Protein AF-R7HKK0-F1 (afdb_monomer_lite)

Structure (mmCIF, N/CA/C/O backbone):
data_AF-R7HKK0-F1
#
_entry.id   AF-R7HKK0-F1
#
loop_
_atom_site.group_PDB
_atom_site.id
_atom_site.type_symbol
_atom_site.label_atom_id
_atom_site.label_alt_id
_atom_site.label_comp_id
_atom_site.label_asym_id
_atom_site.label_entity_id
_atom_site.label_seq_id
_atom_site.pdbx_PDB_ins_code
_atom_site.Cartn_x
_atom_site.Cartn_y
_atom_site.Cartn_z
_atom_site.occupancy
_atom_site.B_iso_or_equiv
_atom_site.auth_seq_id
_atom_site.auth_comp_id
_atom_site.auth_asym_id
_atom_site.auth_atom_id
_atom_site.pdbx_PDB_model_num
ATOM 1 N N . MET A 1 1 ? -9.506 -15.999 23.242 1.00 71.38 1 MET A N 1
ATOM 2 C CA . MET A 1 1 ? -10.637 -15.521 22.403 1.00 71.38 1 MET A CA 1
ATOM 3 C C . MET A 1 1 ? -10.408 -14.139 21.775 1.00 71.38 1 MET A C 1
ATOM 5 O O . MET A 1 1 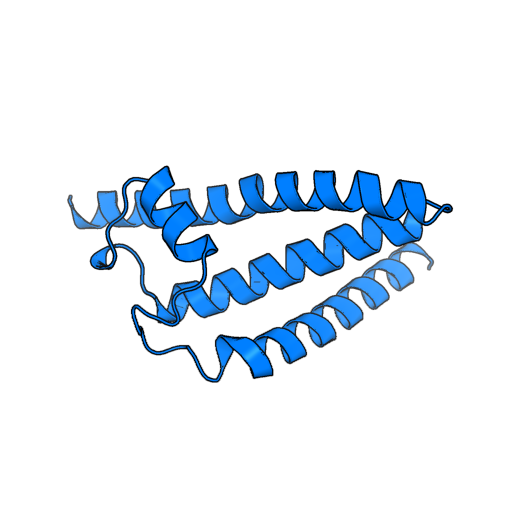? -10.738 -13.977 20.611 1.00 71.38 1 MET A O 1
ATOM 9 N N . GLN A 1 2 ? -9.851 -13.148 22.487 1.00 86.12 2 GLN A N 1
ATOM 10 C CA . GLN A 1 2 ? -9.688 -11.774 21.967 1.00 86.12 2 GLN A CA 1
ATOM 11 C C . GLN A 1 2 ? -8.755 -11.663 20.747 1.00 86.12 2 GLN A C 1
ATOM 13 O O . GLN A 1 2 ? -9.133 -11.051 19.756 1.00 86.12 2 GLN A O 1
ATOM 18 N N . ILE A 1 3 ? -7.591 -12.321 20.769 1.00 88.69 3 ILE A N 1
ATOM 19 C CA . ILE A 1 3 ? -6.645 -12.330 19.633 1.00 88.69 3 ILE A CA 1
ATOM 20 C C . ILE A 1 3 ? -7.305 -12.891 18.367 1.00 88.69 3 ILE A C 1
ATOM 22 O O . ILE A 1 3 ? -7.159 -12.337 17.285 1.00 88.69 3 ILE A O 1
ATOM 26 N N . LEU A 1 4 ? -8.094 -13.957 18.513 1.00 93.62 4 LEU A N 1
ATOM 27 C CA . LEU A 1 4 ? -8.784 -14.598 17.396 1.00 93.62 4 LEU A CA 1
ATOM 28 C C . LEU A 1 4 ? -9.843 -13.675 16.773 1.00 93.62 4 LEU A C 1
ATOM 30 O O . LEU A 1 4 ? -9.991 -13.655 15.557 1.00 93.62 4 LEU A O 1
ATOM 34 N N . LYS A 1 5 ? -10.521 -12.853 17.589 1.00 93.25 5 LYS A N 1
ATOM 35 C CA . LYS A 1 5 ? -11.436 -11.809 17.098 1.00 93.25 5 LYS A CA 1
ATOM 36 C C . LYS A 1 5 ? -10.692 -10.732 16.306 1.00 93.25 5 LYS A C 1
ATOM 38 O O . LYS A 1 5 ? -11.153 -10.370 15.233 1.00 93.25 5 LYS A O 1
ATOM 43 N N . ILE A 1 6 ? -9.537 -10.273 16.796 1.00 92.62 6 ILE A N 1
ATOM 44 C CA . ILE A 1 6 ? -8.706 -9.271 16.104 1.00 92.62 6 ILE A CA 1
ATOM 45 C C . ILE A 1 6 ? -8.197 -9.818 14.764 1.00 92.62 6 ILE A C 1
ATOM 47 O O . ILE A 1 6 ? -8.228 -9.109 13.762 1.00 92.62 6 ILE A O 1
ATOM 51 N N . LEU A 1 7 ? -7.762 -11.081 14.725 1.00 93.75 7 LEU A N 1
ATOM 52 C CA . LEU A 1 7 ? -7.336 -11.734 13.485 1.00 93.75 7 LEU A CA 1
ATOM 53 C C . LEU A 1 7 ? -8.494 -11.882 12.493 1.00 93.75 7 LEU A C 1
ATOM 55 O O . LEU A 1 7 ? -8.321 -11.598 11.312 1.00 93.75 7 LEU A O 1
ATOM 59 N N . LEU A 1 8 ? -9.677 -12.286 12.961 1.00 95.56 8 LEU A N 1
ATOM 60 C CA . LEU A 1 8 ? -10.864 -12.395 12.112 1.00 95.56 8 LEU A CA 1
ATOM 61 C C . LEU A 1 8 ? -11.269 -11.027 11.541 1.00 95.56 8 LEU A C 1
ATOM 63 O O . LEU A 1 8 ? -11.506 -10.909 10.343 1.00 95.56 8 LEU A O 1
ATOM 67 N N . GLU A 1 9 ? -11.299 -9.994 12.384 1.00 95.00 9 GLU A N 1
ATOM 68 C CA . GLU A 1 9 ? -11.564 -8.607 11.990 1.00 95.00 9 GLU A CA 1
ATOM 69 C C . GLU A 1 9 ? -10.554 -8.132 10.938 1.00 95.00 9 GLU A C 1
ATOM 71 O O . GLU A 1 9 ? -10.956 -7.611 9.899 1.00 95.00 9 GLU A O 1
ATOM 76 N N . TYR A 1 10 ? -9.260 -8.406 11.144 1.00 95.81 10 TYR A N 1
ATOM 77 C CA . TYR A 1 10 ? -8.211 -8.106 10.169 1.00 95.81 10 TYR A CA 1
ATOM 78 C C . TYR A 1 10 ? -8.487 -8.782 8.823 1.00 95.81 10 TYR A C 1
ATOM 80 O O . TYR A 1 10 ? -8.444 -8.121 7.788 1.00 95.81 10 TYR A O 1
ATOM 88 N N . ILE A 1 11 ? -8.787 -10.086 8.821 1.00 96.56 11 ILE A N 1
ATOM 89 C CA . ILE A 1 11 ? -9.035 -10.858 7.594 1.00 96.56 11 ILE A CA 1
ATOM 90 C C . ILE A 1 11 ? -10.260 -10.318 6.850 1.00 96.56 11 ILE A C 1
ATOM 92 O O . ILE A 1 11 ? -10.204 -10.140 5.632 1.00 96.56 11 ILE A O 1
ATOM 96 N N . ILE A 1 12 ? -11.347 -10.018 7.565 1.00 96.38 12 ILE A N 1
ATOM 97 C CA . ILE A 1 12 ? -12.574 -9.470 6.973 1.00 96.38 12 ILE A CA 1
ATOM 98 C C . ILE A 1 12 ? -12.308 -8.078 6.387 1.00 96.38 12 ILE A C 1
ATOM 100 O O . ILE A 1 12 ? -12.633 -7.836 5.222 1.00 96.38 12 ILE A O 1
ATOM 104 N N . CYS A 1 13 ? -11.671 -7.179 7.144 1.00 96.31 13 CYS A N 1
ATOM 105 C CA . CYS A 1 13 ? -11.292 -5.852 6.654 1.00 96.31 13 CYS A CA 1
ATOM 106 C C . CYS A 1 13 ? -10.372 -5.947 5.434 1.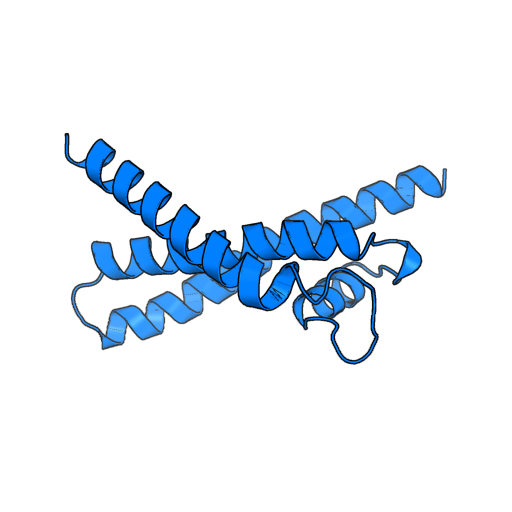00 96.31 13 CYS A C 1
ATOM 108 O O . CYS A 1 13 ? -10.588 -5.244 4.447 1.00 96.31 13 CYS A O 1
ATOM 110 N N . TYR A 1 14 ? -9.385 -6.842 5.470 1.00 96.75 14 TYR A N 1
ATOM 111 C CA . TYR A 1 14 ? -8.482 -7.073 4.352 1.00 96.75 14 TYR A CA 1
ATOM 112 C C . TYR A 1 14 ? -9.234 -7.529 3.107 1.00 96.75 14 TYR A C 1
ATOM 114 O O . TYR A 1 14 ? -9.059 -6.940 2.042 1.00 96.75 14 TYR A O 1
ATOM 122 N N . ALA A 1 15 ? -10.103 -8.532 3.233 1.00 96.25 15 ALA A N 1
ATOM 123 C CA . ALA A 1 15 ? -10.885 -9.042 2.115 1.00 96.25 15 ALA A CA 1
ATOM 124 C C . ALA A 1 15 ? -11.783 -7.955 1.504 1.00 96.25 15 ALA A C 1
ATOM 126 O O . ALA A 1 15 ? -11.805 -7.798 0.283 1.00 96.25 15 ALA A O 1
ATOM 127 N N . LEU A 1 16 ? -12.470 -7.165 2.336 1.00 95.75 16 LEU A N 1
ATOM 128 C CA . LEU A 1 16 ? -13.351 -6.086 1.882 1.00 95.75 16 LEU A CA 1
ATOM 129 C C . LEU A 1 16 ? -12.581 -4.970 1.167 1.00 95.75 16 LEU A C 1
ATOM 131 O O . LEU A 1 16 ? -12.941 -4.588 0.050 1.00 95.75 16 LEU A O 1
ATOM 135 N N . VAL A 1 17 ? -11.503 -4.468 1.775 1.00 95.25 17 VAL A N 1
ATOM 136 C CA . VAL A 1 17 ? -10.681 -3.401 1.184 1.00 95.25 17 VAL A CA 1
ATOM 137 C C . VAL A 1 17 ? -10.008 -3.891 -0.097 1.00 95.25 17 VAL A C 1
ATOM 139 O O . VAL A 1 17 ? -10.020 -3.171 -1.098 1.00 95.25 17 VAL A O 1
ATOM 142 N N . PHE A 1 18 ? -9.495 -5.127 -0.113 1.00 94.75 18 PHE A N 1
ATOM 143 C CA . PHE A 1 18 ? -8.897 -5.719 -1.309 1.00 94.75 18 PHE A CA 1
ATOM 144 C C . PHE A 1 18 ? -9.917 -5.833 -2.436 1.00 94.75 18 PHE A C 1
ATOM 146 O O . PHE A 1 18 ? -9.616 -5.477 -3.572 1.00 94.75 18 PHE A O 1
ATOM 153 N N . LEU A 1 19 ? -11.131 -6.303 -2.138 1.00 94.06 19 LEU A N 1
ATOM 154 C CA . LEU A 1 19 ? -12.184 -6.474 -3.134 1.00 94.06 19 LEU A CA 1
ATOM 155 C C . LEU A 1 19 ? -12.590 -5.125 -3.740 1.00 94.06 19 LEU A C 1
ATOM 157 O O . LEU A 1 19 ? -12.667 -5.007 -4.965 1.00 94.06 19 LEU A O 1
ATOM 161 N N . LEU A 1 20 ? -12.759 -4.087 -2.916 1.00 91.44 20 LEU A N 1
ATOM 162 C CA . LEU A 1 20 ? -13.017 -2.726 -3.397 1.00 91.44 20 LEU A CA 1
ATOM 163 C C . LEU A 1 20 ? -11.867 -2.208 -4.268 1.00 91.44 20 LEU A C 1
ATOM 165 O O . LEU A 1 20 ? -12.095 -1.748 -5.391 1.00 91.44 20 LEU A O 1
ATOM 169 N N . TYR A 1 21 ? -10.627 -2.333 -3.792 1.00 88.88 21 TYR A N 1
ATOM 170 C CA . TYR A 1 21 ? -9.451 -1.901 -4.542 1.00 88.88 21 TYR A CA 1
ATOM 171 C C . TYR A 1 21 ? -9.341 -2.642 -5.881 1.00 88.88 21 TYR A C 1
ATOM 173 O O . TYR A 1 21 ? -9.105 -2.038 -6.932 1.00 88.88 21 TYR A O 1
ATOM 181 N N . TYR A 1 22 ? -9.578 -3.951 -5.871 1.00 88.62 22 TYR A N 1
ATOM 182 C CA . TYR A 1 22 ? -9.545 -4.796 -7.051 1.00 88.62 22 TYR A CA 1
ATOM 183 C C . TYR A 1 22 ? -10.588 -4.374 -8.090 1.00 88.62 22 TYR A C 1
ATOM 185 O O . TYR A 1 22 ? -10.249 -4.212 -9.267 1.00 88.62 22 TYR A O 1
ATOM 193 N N . LEU A 1 23 ? -11.839 -4.156 -7.674 1.00 87.81 23 LEU A N 1
ATOM 194 C CA . LEU A 1 23 ? -12.922 -3.768 -8.579 1.00 87.81 23 LEU A CA 1
ATOM 195 C C . LEU A 1 23 ? -12.703 -2.380 -9.196 1.00 87.81 23 LEU A C 1
ATOM 197 O O . LEU A 1 23 ? -12.967 -2.192 -10.388 1.00 87.81 23 LEU A O 1
ATOM 201 N N . ILE A 1 24 ? -12.209 -1.423 -8.407 1.00 83.94 24 ILE A N 1
ATOM 202 C CA . ILE A 1 24 ? -12.050 -0.028 -8.834 1.00 83.94 24 ILE A CA 1
ATOM 203 C C . ILE A 1 24 ? -10.767 0.160 -9.655 1.00 83.94 24 ILE A C 1
ATOM 205 O O . ILE A 1 24 ? -10.794 0.780 -10.724 1.00 83.94 24 ILE A O 1
ATOM 209 N N . PHE A 1 25 ? -9.641 -0.376 -9.179 1.00 78.56 25 PHE A N 1
ATOM 210 C CA . PHE A 1 25 ? -8.318 -0.068 -9.722 1.00 78.56 25 PHE A CA 1
ATOM 211 C C . PHE A 1 25 ? -7.748 -1.184 -10.590 1.00 78.56 25 PHE A C 1
ATOM 213 O O . PHE A 1 25 ? -7.251 -0.895 -11.677 1.00 78.56 25 PHE A O 1
ATOM 220 N N . ILE A 1 26 ? -7.828 -2.445 -10.161 1.00 80.62 26 ILE A N 1
ATOM 221 C CA . ILE A 1 26 ? -7.109 -3.540 -10.832 1.00 80.62 26 ILE A CA 1
ATOM 222 C C . ILE A 1 26 ? -7.882 -4.022 -12.056 1.00 80.62 26 ILE A C 1
ATOM 224 O O . ILE A 1 26 ? -7.353 -3.974 -13.166 1.00 80.62 26 ILE A O 1
ATOM 228 N N . ARG A 1 27 ? -9.153 -4.412 -11.893 1.00 77.50 27 ARG A N 1
ATOM 2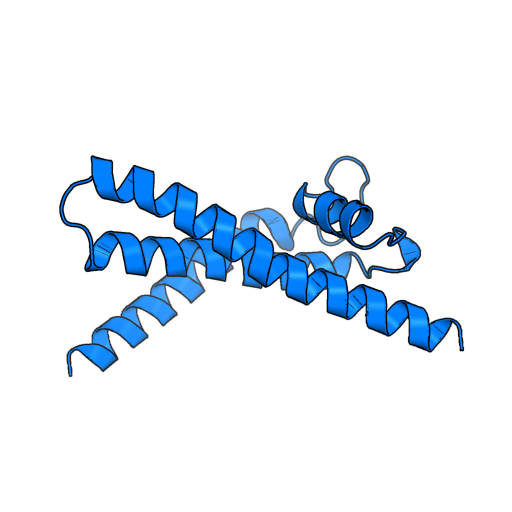29 C CA . ARG A 1 27 ? -9.967 -5.059 -12.941 1.00 77.50 27 ARG A CA 1
ATOM 230 C C . ARG A 1 27 ? -10.003 -4.279 -14.261 1.00 77.50 27 ARG A C 1
ATOM 232 O O . ARG A 1 27 ? -10.061 -4.885 -15.326 1.00 77.50 27 ARG A O 1
ATOM 239 N N . LYS A 1 28 ? -9.955 -2.945 -14.203 1.00 70.69 28 LYS A N 1
ATOM 240 C CA . LYS A 1 28 ? -10.043 -2.061 -15.381 1.00 70.69 28 LYS A CA 1
ATOM 241 C C . LYS A 1 28 ? -8.687 -1.579 -15.917 1.00 70.69 28 LYS A C 1
ATOM 243 O O . LYS A 1 28 ? -8.658 -0.981 -16.991 1.00 70.69 28 LYS A O 1
ATOM 248 N N . LYS A 1 29 ? -7.578 -1.788 -15.193 1.00 69.31 29 LYS A N 1
ATOM 249 C CA . LYS A 1 29 ? -6.265 -1.177 -15.499 1.00 69.31 29 LYS A CA 1
ATOM 250 C C . LYS A 1 29 ? -5.114 -2.186 -15.601 1.00 69.31 29 LYS A C 1
ATOM 252 O O . LYS A 1 29 ? -3.959 -1.806 -15.488 1.00 69.31 29 LYS A O 1
ATOM 257 N N . THR A 1 30 ? -5.386 -3.466 -15.853 1.00 66.25 30 THR A N 1
ATOM 258 C CA . THR A 1 30 ? -4.329 -4.489 -16.012 1.00 66.25 30 THR A CA 1
ATOM 259 C C . THR A 1 30 ? -3.520 -4.377 -17.308 1.00 66.25 30 THR A C 1
ATOM 261 O O . THR A 1 30 ? -2.465 -5.001 -17.414 1.00 66.25 30 THR A O 1
ATOM 264 N N . LYS A 1 31 ? -4.000 -3.631 -18.314 1.00 71.44 31 LYS A N 1
ATOM 265 C CA . LYS A 1 31 ? -3.240 -3.340 -19.540 1.00 71.44 31 LYS A CA 1
ATOM 266 C C . LYS A 1 31 ? -2.438 -2.057 -19.349 1.00 71.44 31 LYS A C 1
ATOM 268 O O . LYS A 1 31 ? -2.991 -1.055 -18.900 1.00 71.44 31 LYS A O 1
ATOM 273 N N . TYR A 1 32 ? -1.158 -2.095 -19.719 1.00 72.38 32 TYR A N 1
ATOM 274 C CA . TYR A 1 32 ? -0.278 -0.936 -19.622 1.00 72.38 32 TYR A CA 1
ATOM 275 C C . TYR A 1 32 ? -0.829 0.225 -20.450 1.00 72.38 32 TYR A C 1
ATOM 277 O O . TYR A 1 32 ? -1.093 0.092 -21.644 1.00 72.38 32 TYR A O 1
ATOM 285 N N . ASN A 1 33 ? -0.996 1.369 -19.799 1.00 76.44 33 ASN A N 1
ATOM 286 C CA . ASN A 1 33 ? -1.311 2.634 -20.437 1.00 76.44 33 ASN A CA 1
ATOM 287 C C . ASN A 1 33 ? -0.538 3.711 -19.684 1.00 76.44 33 ASN A C 1
ATOM 289 O O . ASN A 1 33 ? -0.803 3.917 -18.501 1.00 76.44 33 ASN A O 1
ATOM 293 N N . LYS A 1 34 ? 0.386 4.392 -20.371 1.00 71.56 34 LYS A N 1
ATOM 294 C CA . LYS A 1 34 ? 1.311 5.384 -19.797 1.00 71.56 34 LYS A CA 1
ATOM 295 C C . LYS A 1 34 ? 0.604 6.445 -18.935 1.00 71.56 34 LYS A C 1
ATOM 297 O O . LYS A 1 34 ? 1.149 6.857 -17.917 1.00 71.56 34 LYS A O 1
ATOM 302 N N . ASN A 1 35 ? -0.638 6.796 -19.279 1.00 74.56 35 ASN A N 1
ATOM 303 C CA . ASN A 1 35 ? -1.443 7.813 -18.588 1.00 74.56 35 ASN A CA 1
ATOM 304 C C . ASN A 1 35 ? -2.231 7.272 -17.380 1.00 74.56 35 ASN A C 1
ATOM 306 O O . ASN A 1 35 ? -2.880 8.036 -16.672 1.00 74.56 35 ASN A O 1
ATOM 310 N N . LYS A 1 36 ? -2.239 5.953 -17.157 1.00 78.31 36 LYS A N 1
ATOM 311 C CA . LYS A 1 36 ? -2.980 5.283 -16.070 1.00 78.31 36 LYS A CA 1
ATOM 312 C C . LYS A 1 36 ? -2.066 4.485 -15.135 1.00 78.31 36 LYS A C 1
ATOM 314 O O . LYS A 1 36 ? -2.562 3.703 -14.323 1.00 78.31 36 LYS A O 1
ATOM 319 N N . VAL A 1 37 ? -0.752 4.666 -15.264 1.00 83.25 37 VAL A N 1
ATOM 320 C CA . VAL A 1 37 ? 0.255 4.015 -14.425 1.00 83.25 37 VAL A CA 1
ATOM 321 C C . VAL A 1 37 ? 0.219 4.630 -13.022 1.00 83.25 37 VAL A C 1
ATOM 323 O O . VAL A 1 37 ? 0.284 5.854 -12.905 1.00 83.25 37 VAL A O 1
ATOM 326 N N . PRO A 1 38 ? 0.099 3.819 -11.959 1.00 87.69 38 PRO A N 1
ATOM 327 C CA . PRO A 1 38 ? 0.079 4.340 -10.600 1.00 87.69 38 PRO A CA 1
ATOM 328 C C . PRO A 1 38 ? 1.465 4.849 -10.176 1.00 87.69 38 PRO A C 1
ATOM 330 O O . PRO A 1 38 ? 2.492 4.374 -10.662 1.00 87.69 38 PRO A O 1
ATOM 333 N N . VAL A 1 39 ? 1.499 5.804 -9.244 1.00 89.00 39 VAL A N 1
ATOM 334 C CA . VAL A 1 39 ? 2.742 6.456 -8.790 1.00 89.00 39 VAL A CA 1
ATOM 335 C C . VAL A 1 39 ? 3.726 5.450 -8.195 1.00 89.00 39 VAL A C 1
ATOM 337 O O . VAL A 1 39 ? 4.930 5.573 -8.424 1.00 89.00 39 VAL A O 1
ATOM 340 N N . GLU A 1 40 ? 3.235 4.416 -7.502 1.00 90.38 40 GLU A N 1
ATOM 341 C CA . GLU A 1 40 ? 4.123 3.425 -6.889 1.00 90.38 40 GLU A CA 1
ATOM 342 C C . GLU A 1 40 ? 4.932 2.668 -7.950 1.00 90.38 40 GLU A C 1
ATOM 344 O O . GLU A 1 40 ? 6.066 2.287 -7.696 1.00 90.38 40 GLU A O 1
ATOM 349 N N . TYR A 1 41 ? 4.418 2.512 -9.175 1.00 91.88 41 TYR A N 1
ATOM 350 C CA . TYR A 1 41 ? 5.177 1.894 -10.265 1.00 91.88 41 TYR A CA 1
ATOM 351 C C . TYR A 1 41 ? 6.424 2.713 -10.612 1.00 91.88 41 TYR A C 1
ATOM 353 O O . TYR A 1 41 ? 7.528 2.173 -10.656 1.00 91.88 41 TYR A O 1
ATOM 361 N N . TYR A 1 42 ? 6.269 4.029 -10.783 1.00 92.19 42 TYR A N 1
ATOM 362 C CA . TYR A 1 42 ? 7.394 4.925 -11.053 1.00 92.19 42 TYR A CA 1
ATOM 363 C C . TYR A 1 42 ? 8.364 5.019 -9.876 1.00 92.19 42 TYR A C 1
ATOM 365 O O . TYR A 1 42 ? 9.569 5.100 -10.103 1.00 92.19 42 TYR A O 1
ATOM 373 N N . TYR A 1 43 ? 7.858 4.958 -8.641 1.00 91.88 43 TYR A N 1
ATOM 374 C CA . TYR A 1 43 ? 8.691 4.914 -7.439 1.00 91.88 43 TYR A CA 1
ATOM 375 C C . TYR A 1 43 ? 9.663 3.728 -7.463 1.00 91.88 43 TYR A C 1
ATOM 377 O O . TYR A 1 43 ? 10.856 3.903 -7.226 1.00 91.88 43 TYR A O 1
ATOM 385 N N . ILE A 1 44 ? 9.186 2.526 -7.802 1.00 93.62 44 ILE A N 1
ATOM 386 C CA . ILE A 1 44 ? 10.068 1.355 -7.848 1.00 93.62 44 ILE A CA 1
ATOM 387 C C . ILE A 1 44 ? 11.032 1.438 -9.034 1.00 93.62 44 ILE A C 1
ATOM 389 O O . ILE A 1 44 ? 12.211 1.112 -8.881 1.00 93.62 44 ILE A O 1
ATOM 393 N N . LEU A 1 45 ? 10.559 1.888 -10.203 1.00 92.81 45 LEU A N 1
ATOM 394 C CA . LEU A 1 45 ? 11.416 2.039 -11.380 1.00 92.81 45 LEU A CA 1
ATOM 395 C C . LEU A 1 45 ? 12.609 2.961 -11.106 1.00 92.81 45 LEU A C 1
ATOM 397 O O . LEU A 1 45 ? 13.749 2.595 -11.402 1.00 92.81 45 LEU A O 1
ATOM 401 N N . SER A 1 46 ? 12.356 4.125 -10.506 1.00 90.88 46 SER A N 1
ATOM 402 C CA . SER A 1 46 ? 13.398 5.110 -10.218 1.00 90.88 46 SER A CA 1
ATOM 403 C C . SER A 1 46 ? 14.345 4.638 -9.116 1.00 90.88 46 SER A C 1
ATOM 405 O O . SER A 1 46 ? 15.562 4.664 -9.305 1.00 90.88 46 SER A O 1
ATOM 407 N N . LEU A 1 47 ? 13.808 4.141 -7.998 1.00 92.50 47 LEU A N 1
ATOM 408 C CA . LEU A 1 47 ? 14.607 3.762 -6.833 1.00 92.50 47 LEU A CA 1
ATOM 409 C C . LEU A 1 47 ? 15.514 2.554 -7.111 1.00 92.50 47 LEU A C 1
ATOM 411 O O . LEU A 1 47 ? 16.638 2.495 -6.613 1.00 92.50 47 LEU A O 1
ATOM 415 N N . TYR A 1 48 ? 15.052 1.605 -7.929 1.00 92.19 48 TYR A N 1
ATOM 416 C CA . TYR A 1 48 ? 15.774 0.359 -8.214 1.00 92.19 48 TYR A CA 1
ATOM 417 C C . TYR A 1 48 ? 16.461 0.326 -9.583 1.00 92.19 48 TYR A C 1
ATOM 419 O O . TYR A 1 48 ? 17.045 -0.703 -9.937 1.00 92.19 48 TYR A O 1
ATOM 427 N N . LYS A 1 49 ? 16.447 1.447 -10.322 1.00 90.50 49 LYS A N 1
ATOM 428 C CA . LYS A 1 49 ? 17.015 1.578 -11.678 1.00 90.50 49 LYS A CA 1
ATOM 429 C C . LYS A 1 49 ? 16.471 0.514 -12.644 1.00 90.50 49 LYS A C 1
ATOM 431 O O . LYS A 1 49 ? 17.220 -0.114 -13.398 1.00 90.50 49 LYS A O 1
ATOM 436 N N . LEU A 1 50 ? 15.163 0.290 -12.580 1.00 91.12 50 LEU A N 1
ATOM 437 C CA . LEU A 1 50 ? 14.448 -0.641 -13.447 1.00 91.12 50 LEU A CA 1
ATOM 438 C C . LEU A 1 50 ? 13.857 0.102 -14.647 1.00 91.12 50 LEU A C 1
ATOM 440 O O . LEU A 1 50 ? 13.495 1.276 -14.566 1.00 91.12 50 LEU A O 1
ATOM 444 N N . SER A 1 51 ? 13.728 -0.606 -15.761 1.00 88.62 51 SER A N 1
ATOM 445 C CA . SER A 1 51 ? 13.008 -0.163 -16.950 1.00 88.62 51 SER A CA 1
ATOM 446 C C . SER A 1 51 ? 11.587 -0.741 -16.979 1.00 88.62 51 SER A C 1
ATOM 448 O O . SER A 1 51 ? 11.287 -1.719 -16.295 1.00 88.62 51 SER A O 1
ATOM 450 N N . ASN A 1 52 ? 10.705 -0.191 -17.823 1.00 85.69 52 ASN A N 1
ATOM 451 C CA . ASN A 1 52 ? 9.357 -0.747 -18.020 1.00 85.69 52 ASN A CA 1
ATOM 452 C C . ASN A 1 52 ? 9.374 -2.219 -18.482 1.00 85.69 52 ASN A C 1
ATOM 454 O O . ASN A 1 52 ? 8.390 -2.925 -18.281 1.00 85.69 52 ASN A O 1
ATOM 458 N N . LYS A 1 53 ? 10.465 -2.671 -19.121 1.00 86.31 53 LYS A N 1
ATOM 459 C CA . LYS A 1 53 ? 10.625 -4.051 -19.604 1.00 86.31 53 LYS A CA 1
ATOM 460 C C . LYS A 1 53 ? 10.939 -5.022 -18.464 1.00 86.31 53 LYS A C 1
ATOM 462 O O . LYS A 1 53 ? 10.510 -6.166 -18.512 1.00 86.31 53 LYS A O 1
ATOM 467 N N . ASP A 1 54 ? 11.603 -4.529 -17.422 1.00 89.38 54 ASP A N 1
ATOM 468 C CA . ASP A 1 54 ? 12.071 -5.322 -16.280 1.00 89.38 54 ASP A CA 1
ATOM 469 C C . ASP A 1 54 ? 10.915 -5.659 -15.313 1.00 89.38 54 ASP A C 1
ATOM 471 O O . ASP A 1 54 ? 11.051 -6.481 -14.406 1.00 89.38 54 ASP A O 1
ATOM 475 N N . VAL A 1 55 ? 9.761 -4.999 -15.477 1.00 90.31 55 VAL A N 1
ATOM 476 C CA . VAL A 1 55 ? 8.599 -5.137 -14.597 1.00 90.31 55 VAL A CA 1
ATOM 477 C C . VAL A 1 55 ? 7.378 -5.564 -15.398 1.00 90.31 55 VAL A C 1
ATOM 479 O O . VAL A 1 55 ? 6.798 -4.787 -16.157 1.00 90.31 55 VAL A O 1
ATOM 482 N N . ASN A 1 56 ? 6.896 -6.782 -15.148 1.00 90.62 56 ASN A N 1
ATOM 483 C CA . ASN A 1 56 ? 5.615 -7.229 -15.685 1.00 90.62 56 ASN A CA 1
ATOM 484 C C . ASN A 1 56 ? 4.473 -6.389 -15.086 1.00 90.62 56 ASN A C 1
ATOM 486 O O . ASN A 1 56 ? 4.045 -6.622 -13.955 1.00 90.62 56 ASN A O 1
ATOM 490 N N . TYR A 1 57 ? 3.960 -5.428 -15.859 1.00 89.69 57 TYR A N 1
ATOM 491 C CA . TYR A 1 57 ? 2.951 -4.471 -15.397 1.00 89.69 57 TYR A CA 1
ATOM 492 C C . TYR A 1 57 ? 1.676 -5.138 -14.872 1.00 89.69 57 TYR A C 1
ATOM 494 O O . TYR A 1 57 ? 1.153 -4.741 -13.833 1.00 89.69 57 TYR A O 1
ATOM 502 N N . LYS A 1 58 ? 1.185 -6.189 -15.544 1.00 88.94 58 LYS A N 1
ATOM 503 C CA . LYS A 1 58 ? -0.007 -6.913 -15.086 1.00 88.94 58 LYS A CA 1
ATOM 504 C C . LYS A 1 58 ? 0.246 -7.500 -13.701 1.00 88.94 58 LYS A C 1
ATOM 506 O O . LYS A 1 58 ? -0.546 -7.270 -12.795 1.00 88.94 58 LYS A O 1
ATOM 511 N N . ARG A 1 59 ? 1.362 -8.214 -13.526 1.00 90.50 59 ARG A N 1
ATOM 512 C CA . ARG A 1 59 ? 1.741 -8.813 -12.240 1.00 90.50 59 ARG A CA 1
ATOM 513 C C . ARG A 1 59 ? 1.954 -7.748 -11.166 1.00 90.50 59 ARG A C 1
ATOM 515 O O . ARG A 1 59 ? 1.465 -7.915 -10.053 1.00 90.50 59 ARG A O 1
ATOM 522 N N . PHE A 1 60 ? 2.612 -6.646 -11.518 1.00 92.75 60 PHE A N 1
ATOM 523 C CA . PHE A 1 60 ? 2.781 -5.492 -10.646 1.00 92.75 60 PHE A CA 1
ATOM 524 C C . PHE A 1 60 ? 1.437 -4.979 -10.127 1.00 92.75 60 PHE A C 1
ATOM 526 O O . PHE A 1 60 ? 1.296 -4.848 -8.922 1.00 92.75 60 PHE A O 1
ATOM 533 N N . MET A 1 61 ? 0.445 -4.763 -10.998 1.00 91.50 61 MET A N 1
ATOM 534 C CA . MET A 1 61 ? -0.867 -4.228 -10.605 1.00 91.50 61 MET A CA 1
ATOM 535 C C . MET A 1 61 ? -1.601 -5.117 -9.593 1.00 91.50 61 MET A C 1
ATOM 537 O O . MET A 1 61 ? -2.299 -4.612 -8.717 1.00 91.50 61 MET A O 1
ATOM 541 N N . TYR A 1 62 ? -1.453 -6.442 -9.694 1.00 91.25 62 TYR A N 1
ATOM 542 C CA . TYR A 1 62 ? -2.003 -7.351 -8.686 1.00 91.25 62 TYR A CA 1
ATOM 543 C C . TYR A 1 62 ? -1.233 -7.250 -7.368 1.00 91.25 62 TYR A C 1
ATOM 545 O O . TYR A 1 62 ? -1.851 -7.092 -6.318 1.00 91.25 62 TYR A O 1
ATOM 553 N N . ILE A 1 63 ? 0.103 -7.312 -7.414 1.00 93.56 63 ILE A N 1
ATOM 554 C CA . ILE A 1 63 ? 0.939 -7.268 -6.207 1.00 93.56 63 ILE A CA 1
ATOM 555 C C . ILE A 1 63 ? 0.789 -5.923 -5.484 1.00 93.56 63 ILE A C 1
ATOM 557 O O . ILE A 1 63 ? 0.631 -5.912 -4.266 1.00 93.56 63 ILE A O 1
ATOM 561 N N . SER A 1 64 ? 0.778 -4.802 -6.207 1.00 93.12 64 SER A N 1
ATOM 562 C CA . SER A 1 64 ? 0.558 -3.475 -5.627 1.00 93.12 64 SER A CA 1
ATOM 563 C C . SER A 1 64 ? -0.824 -3.367 -4.986 1.00 93.12 64 SER A C 1
ATOM 565 O O . SER A 1 64 ? -0.958 -2.745 -3.942 1.00 93.12 64 SER A O 1
ATOM 567 N N . GLY A 1 65 ? -1.834 -4.050 -5.529 1.00 92.81 65 GLY A N 1
ATOM 568 C CA . GLY A 1 65 ? -3.139 -4.205 -4.889 1.00 92.81 65 GLY A CA 1
ATOM 569 C C . GLY A 1 65 ? -3.082 -4.859 -3.513 1.00 92.81 65 GLY A C 1
ATOM 570 O O . GLY A 1 65 ? -3.649 -4.337 -2.549 1.00 92.81 65 GLY A O 1
ATOM 571 N N . PHE A 1 66 ? -2.374 -5.986 -3.416 1.00 95.31 66 PHE A N 1
ATOM 572 C CA . PHE A 1 66 ? -2.165 -6.679 -2.143 1.00 95.31 66 PHE A CA 1
ATOM 573 C C . PHE A 1 66 ? -1.358 -5.821 -1.160 1.00 95.31 66 PHE A C 1
ATOM 575 O O . PHE A 1 66 ? -1.731 -5.726 0.009 1.00 95.31 66 PHE A O 1
ATOM 582 N N . ILE A 1 67 ? -0.295 -5.160 -1.633 1.00 96.19 67 ILE A N 1
ATOM 583 C CA . ILE A 1 67 ? 0.551 -4.276 -0.818 1.00 96.19 67 ILE A CA 1
ATOM 584 C C . ILE A 1 67 ? -0.247 -3.073 -0.309 1.00 96.19 67 ILE A C 1
ATOM 586 O O . ILE A 1 67 ? -0.252 -2.807 0.887 1.00 96.19 67 ILE A O 1
ATOM 590 N N . ASN A 1 68 ? -0.964 -2.369 -1.183 1.00 95.00 68 ASN A N 1
ATOM 591 C CA . ASN A 1 68 ? -1.755 -1.200 -0.802 1.00 95.00 68 ASN A CA 1
ATOM 592 C C . ASN A 1 68 ? -2.858 -1.571 0.190 1.00 95.00 68 ASN A C 1
ATOM 594 O O . ASN A 1 68 ? -3.047 -0.875 1.185 1.00 95.00 68 ASN A O 1
ATOM 598 N N . THR A 1 69 ? -3.534 -2.702 -0.023 1.00 96.44 69 THR A N 1
ATOM 599 C CA . THR A 1 69 ? -4.524 -3.195 0.942 1.00 96.44 69 THR A CA 1
ATOM 600 C C . THR A 1 69 ? -3.880 -3.530 2.286 1.00 96.44 69 THR A C 1
ATOM 602 O O . THR A 1 69 ? -4.398 -3.137 3.329 1.00 96.44 69 THR A O 1
ATOM 605 N N . PHE A 1 70 ? -2.725 -4.200 2.268 1.00 97.44 70 PHE A N 1
ATOM 606 C CA . PHE A 1 70 ? -1.959 -4.507 3.474 1.00 97.44 70 PHE A CA 1
ATOM 607 C C . PHE A 1 70 ? -1.576 -3.245 4.248 1.00 97.44 70 PHE A C 1
ATOM 609 O O . PHE A 1 70 ? -1.789 -3.199 5.458 1.00 97.44 70 PHE A O 1
ATOM 616 N N . ILE A 1 71 ? -1.076 -2.213 3.564 1.00 96.81 71 ILE A N 1
ATOM 617 C CA . ILE A 1 71 ? -0.722 -0.927 4.173 1.00 96.81 71 ILE A CA 1
ATOM 618 C C . ILE A 1 71 ? -1.952 -0.293 4.831 1.00 96.81 71 ILE A C 1
ATOM 620 O O . ILE A 1 71 ? -1.897 0.066 6.005 1.00 96.81 71 ILE A O 1
ATOM 624 N N . ILE A 1 72 ? -3.071 -0.187 4.107 1.00 95.81 72 ILE A N 1
ATOM 625 C CA . ILE A 1 72 ? -4.297 0.457 4.608 1.00 95.81 72 ILE A CA 1
ATOM 626 C C . ILE A 1 72 ? -4.833 -0.270 5.843 1.00 95.81 72 ILE A C 1
ATOM 628 O O . ILE A 1 72 ? -5.069 0.356 6.876 1.00 95.81 72 ILE A O 1
ATOM 632 N N . VAL A 1 73 ? -5.012 -1.589 5.750 1.00 97.44 73 VAL A N 1
ATOM 633 C CA . VAL A 1 73 ? -5.644 -2.389 6.809 1.00 97.44 73 VAL A CA 1
ATOM 634 C C . VAL A 1 73 ? -4.741 -2.470 8.033 1.00 97.44 73 VAL A C 1
ATOM 636 O O . VAL A 1 73 ? -5.218 -2.322 9.155 1.00 97.44 73 VAL A O 1
ATOM 639 N N . THR A 1 74 ? -3.431 -2.638 7.840 1.00 96.81 74 THR A N 1
ATOM 640 C CA . THR A 1 74 ? -2.473 -2.689 8.953 1.00 96.81 74 THR A CA 1
ATOM 641 C C . THR A 1 74 ? -2.405 -1.352 9.678 1.00 96.81 74 THR A C 1
ATOM 643 O O . THR A 1 74 ? -2.506 -1.327 10.904 1.00 96.81 74 THR A O 1
ATOM 646 N N . THR A 1 75 ? -2.324 -0.237 8.945 1.00 97.12 75 THR A N 1
ATOM 647 C CA . THR A 1 75 ? -2.380 1.097 9.555 1.00 97.12 75 THR A CA 1
ATOM 648 C C . THR A 1 75 ? -3.684 1.292 10.316 1.00 97.12 75 THR A C 1
ATOM 650 O O . THR A 1 75 ? -3.640 1.683 11.479 1.00 97.12 75 THR A O 1
ATOM 653 N N . TYR A 1 76 ? -4.831 0.987 9.701 1.00 95.31 76 TYR A N 1
ATOM 654 C CA . TYR A 1 76 ? -6.136 1.109 10.349 1.00 95.31 76 TYR A CA 1
ATOM 655 C C . TYR A 1 76 ? -6.200 0.309 11.651 1.00 95.31 76 TYR A C 1
ATOM 657 O O . TYR A 1 76 ? -6.608 0.845 12.677 1.00 95.31 76 TYR A O 1
ATOM 665 N N . MET A 1 77 ? -5.761 -0.949 11.636 1.00 94.88 77 MET A N 1
ATOM 666 C CA . MET A 1 77 ? -5.817 -1.822 12.808 1.00 94.88 77 MET A CA 1
ATOM 667 C C . MET A 1 77 ? -4.896 -1.338 13.928 1.00 94.88 77 MET A C 1
ATOM 669 O O . MET A 1 77 ? -5.317 -1.300 15.081 1.00 94.88 77 MET A O 1
ATOM 673 N N . ILE A 1 78 ? -3.669 -0.913 13.610 1.00 94.06 78 ILE A N 1
ATOM 674 C CA . ILE A 1 78 ? -2.745 -0.365 14.614 1.00 94.06 78 ILE A CA 1
ATOM 675 C C . ILE A 1 78 ? -3.346 0.897 15.228 1.00 94.06 78 ILE A C 1
ATOM 677 O O . ILE A 1 78 ? -3.477 1.012 16.443 1.00 94.06 78 ILE A O 1
ATOM 681 N N . VAL A 1 79 ? -3.750 1.833 14.378 1.00 95.31 79 VAL A N 1
ATOM 682 C CA . VAL A 1 79 ? -4.216 3.150 14.791 1.00 95.31 79 VAL A CA 1
ATOM 683 C C . VAL A 1 79 ? -5.530 3.067 15.577 1.00 95.31 79 VAL A C 1
ATOM 685 O O . VAL A 1 79 ? -5.645 3.686 16.631 1.00 95.31 79 VAL A O 1
ATOM 688 N N . SER A 1 80 ? -6.500 2.278 15.114 1.00 91.56 80 SER A N 1
ATOM 689 C CA . SER A 1 80 ? -7.813 2.152 15.762 1.00 91.56 80 SER A CA 1
ATOM 690 C C . SER A 1 80 ? -7.773 1.393 17.088 1.00 91.56 80 SER A C 1
ATOM 692 O O . SER A 1 80 ? -8.586 1.681 17.965 1.00 91.56 80 SER A O 1
ATOM 694 N N . LYS A 1 81 ? -6.851 0.433 17.253 1.00 89.94 81 LYS A N 1
ATOM 695 C CA . LYS A 1 81 ? -6.763 -0.390 18.470 1.00 89.94 81 LYS A CA 1
ATOM 696 C C . LYS A 1 81 ? -5.804 0.175 19.521 1.00 89.94 81 LYS A C 1
ATOM 698 O O . LYS A 1 81 ? -6.036 -0.069 20.700 1.00 89.94 81 LYS A O 1
ATOM 703 N N . LEU A 1 82 ? -4.737 0.885 19.131 1.00 89.12 82 LEU A N 1
ATOM 704 C CA . LEU A 1 82 ? -3.747 1.423 20.084 1.00 89.12 82 LEU A CA 1
ATOM 705 C C . LEU A 1 82 ? -4.004 2.878 20.488 1.00 89.12 82 LEU A C 1
ATOM 707 O O . LEU A 1 82 ? -3.539 3.296 21.547 1.00 89.12 82 LEU A O 1
ATOM 711 N N . LEU A 1 83 ? -4.686 3.672 19.659 1.00 91.00 83 LEU A N 1
ATOM 712 C CA . LEU A 1 83 ? -4.828 5.111 19.882 1.00 91.00 83 LEU A CA 1
ATOM 713 C C . LEU A 1 83 ? -6.300 5.474 20.065 1.00 91.00 83 LEU A C 1
ATOM 715 O O . LEU A 1 83 ? -7.125 5.210 19.200 1.00 91.00 83 LEU A O 1
ATOM 719 N N . ASN A 1 84 ? -6.622 6.153 21.166 1.00 85.94 84 ASN A N 1
ATOM 720 C CA . ASN A 1 84 ? -8.012 6.506 21.491 1.00 85.94 84 ASN A CA 1
ATOM 721 C C . ASN A 1 84 ? -8.457 7.851 20.897 1.00 85.94 84 ASN A C 1
ATOM 723 O O . ASN A 1 84 ? -9.647 8.098 20.730 1.00 85.94 84 ASN A O 1
ATOM 727 N N . LYS A 1 85 ? -7.513 8.754 20.612 1.00 92.56 85 LYS A N 1
ATOM 728 C CA . LYS A 1 85 ? -7.803 10.119 20.150 1.00 92.56 85 LYS A CA 1
ATOM 729 C C . LYS A 1 85 ? -7.595 10.228 18.643 1.00 92.56 85 LYS A C 1
ATOM 731 O O . LYS A 1 85 ? -6.497 9.963 18.158 1.00 92.56 85 LYS A O 1
ATOM 736 N N . TRP A 1 86 ? -8.608 10.723 17.935 1.00 90.12 86 TRP A N 1
ATOM 737 C CA . TRP A 1 86 ? -8.607 10.853 16.472 1.00 90.12 86 TRP A CA 1
ATOM 738 C C . TRP A 1 86 ? -7.415 11.654 15.912 1.00 90.12 86 TRP A C 1
ATOM 740 O O . TRP A 1 86 ? -6.833 11.286 14.896 1.00 90.12 86 TRP A O 1
ATOM 750 N N . PHE A 1 87 ? -6.974 12.704 16.612 1.00 92.75 87 PHE A N 1
ATOM 751 C CA . PHE A 1 87 ? -5.803 13.484 16.194 1.00 92.75 87 PHE A CA 1
ATOM 752 C C . PHE A 1 87 ? -4.504 12.656 16.191 1.00 92.75 87 PHE A C 1
ATOM 754 O O . PHE A 1 87 ? -3.745 12.678 15.224 1.00 92.75 87 PHE A O 1
ATOM 761 N N . TRP A 1 88 ? -4.269 11.868 17.247 1.00 92.50 88 TRP A N 1
ATOM 762 C CA . TRP A 1 88 ? -3.109 10.973 17.333 1.00 92.50 88 TRP A CA 1
ATOM 763 C C . TRP A 1 88 ? -3.197 9.842 16.319 1.00 92.50 88 TRP A C 1
ATOM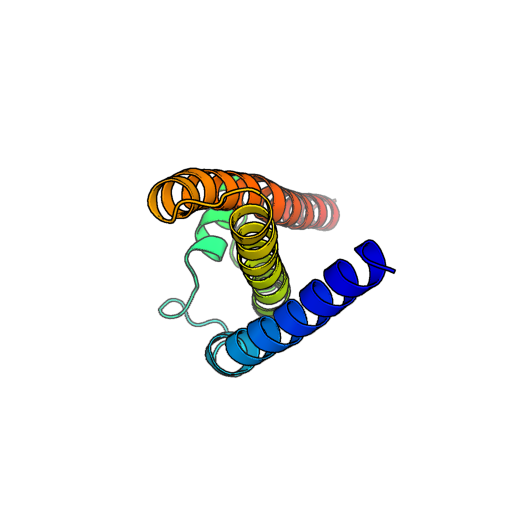 765 O O . TRP A 1 88 ? -2.186 9.458 15.735 1.00 92.50 88 TRP A O 1
ATOM 775 N N . GLN A 1 89 ? -4.414 9.352 16.075 1.00 93.81 89 GLN A N 1
ATOM 776 C CA . GLN A 1 89 ? -4.663 8.349 15.055 1.00 93.81 89 GLN A CA 1
ATOM 777 C C . GLN A 1 89 ? -4.194 8.814 13.672 1.00 93.81 89 GLN A C 1
ATOM 779 O O . GLN A 1 89 ? -3.503 8.077 12.968 1.00 93.81 89 GLN A O 1
ATOM 784 N N . LEU A 1 90 ? -4.510 10.058 13.315 1.00 94.06 90 LEU A N 1
ATOM 785 C CA . LEU A 1 90 ? -4.118 10.649 12.041 1.00 94.06 90 LEU A CA 1
ATOM 786 C C . LEU A 1 90 ? -2.596 10.832 11.945 1.00 94.06 90 LEU A C 1
ATOM 788 O O . LEU A 1 90 ? -1.988 10.388 10.970 1.00 94.06 90 LEU A O 1
ATOM 792 N N . LEU A 1 91 ? -1.971 11.422 12.971 1.00 95.38 91 LEU A N 1
ATOM 793 C CA . LEU A 1 91 ? -0.529 11.682 12.977 1.00 95.38 91 LEU A CA 1
ATOM 794 C C . LEU A 1 91 ? 0.287 10.383 12.880 1.00 95.38 91 LEU A C 1
ATOM 796 O O . LEU A 1 91 ? 1.144 10.246 12.007 1.00 95.38 91 LEU A O 1
ATOM 800 N N . CYS A 1 92 ? -0.009 9.403 13.738 1.00 95.31 92 CYS A N 1
ATOM 801 C CA . CYS A 1 92 ? 0.672 8.110 13.713 1.00 95.31 92 CYS A CA 1
ATOM 802 C C . CYS A 1 92 ? 0.353 7.325 12.437 1.00 95.31 92 CYS A C 1
ATOM 804 O O . CYS A 1 92 ? 1.235 6.657 11.900 1.00 95.31 92 CYS A O 1
ATOM 806 N N . GLY A 1 93 ? -0.874 7.429 11.920 1.00 96.50 93 GLY A N 1
ATOM 807 C CA . GLY A 1 93 ? -1.280 6.764 10.687 1.00 96.50 93 GLY A CA 1
ATOM 808 C C . GLY A 1 93 ? -0.429 7.173 9.487 1.00 96.50 93 GLY A C 1
ATOM 809 O O . GLY A 1 93 ? 0.030 6.305 8.748 1.00 96.50 93 GLY A O 1
ATOM 810 N N . ILE A 1 94 ? -0.141 8.469 9.332 1.00 96.69 94 ILE A N 1
ATOM 811 C CA . ILE A 1 94 ? 0.726 8.972 8.253 1.00 96.69 94 ILE A CA 1
ATOM 812 C C . ILE A 1 94 ? 2.131 8.366 8.352 1.00 96.69 94 ILE A C 1
ATOM 814 O O . ILE A 1 94 ? 2.667 7.878 7.355 1.00 96.69 94 ILE A O 1
ATOM 818 N N . VAL A 1 95 ? 2.712 8.354 9.556 1.00 96.88 95 VAL A N 1
ATOM 819 C CA . VAL A 1 95 ? 4.056 7.803 9.790 1.00 96.88 95 VAL A CA 1
ATOM 820 C C . VAL A 1 95 ? 4.092 6.304 9.480 1.00 96.88 95 VAL A C 1
ATOM 822 O O . VAL A 1 95 ? 4.990 5.841 8.776 1.00 96.88 95 VAL A O 1
ATOM 825 N N . ILE A 1 96 ? 3.095 5.545 9.944 1.00 97.31 96 ILE A N 1
ATOM 826 C CA . ILE A 1 96 ? 3.003 4.099 9.703 1.00 97.31 96 ILE A CA 1
ATOM 827 C C . ILE A 1 96 ? 2.848 3.807 8.207 1.00 97.31 96 ILE A C 1
ATOM 829 O O . ILE A 1 96 ? 3.552 2.944 7.684 1.00 97.31 96 ILE A O 1
ATOM 833 N N . ILE A 1 97 ? 1.988 4.545 7.495 1.00 97.19 97 ILE A N 1
ATOM 834 C CA . ILE A 1 97 ? 1.818 4.389 6.043 1.00 97.19 97 ILE A CA 1
ATOM 835 C C . ILE A 1 97 ? 3.147 4.618 5.324 1.00 97.19 97 ILE A C 1
ATOM 837 O O . ILE A 1 97 ? 3.539 3.786 4.507 1.00 97.19 97 ILE A O 1
ATOM 841 N N . ALA A 1 98 ? 3.862 5.701 5.642 1.00 96.44 98 ALA A N 1
ATOM 842 C CA . ALA A 1 98 ? 5.144 6.008 5.012 1.00 96.44 98 ALA A CA 1
ATOM 843 C C . ALA A 1 98 ? 6.173 4.884 5.228 1.00 96.44 98 ALA A C 1
ATOM 845 O O . ALA A 1 98 ? 6.801 4.428 4.270 1.00 96.44 98 ALA A O 1
ATOM 846 N N . LEU A 1 99 ? 6.292 4.379 6.461 1.00 97.31 99 LEU A N 1
ATOM 847 C CA . LEU A 1 99 ? 7.181 3.258 6.784 1.00 97.31 99 LEU A CA 1
ATOM 848 C C . LEU A 1 99 ? 6.796 1.985 6.018 1.00 97.31 99 LEU A C 1
ATOM 850 O O . LEU A 1 99 ? 7.655 1.339 5.415 1.00 97.31 99 LEU A O 1
ATOM 854 N N . LEU A 1 100 ? 5.507 1.636 5.993 1.00 97.50 100 LEU A N 1
ATOM 855 C CA . LEU A 1 100 ? 5.029 0.435 5.310 1.00 97.50 100 LEU A CA 1
ATOM 856 C C . LEU A 1 100 ? 5.175 0.528 3.786 1.00 97.50 100 LEU A C 1
ATOM 858 O O . LEU A 1 100 ? 5.463 -0.495 3.161 1.00 97.50 100 LEU A O 1
ATOM 862 N N . ILE A 1 101 ? 5.031 1.716 3.188 1.00 95.44 101 ILE A N 1
ATOM 863 C CA . ILE A 1 101 ? 5.324 1.951 1.766 1.00 95.44 101 ILE A CA 1
ATOM 864 C C . ILE A 1 101 ? 6.797 1.647 1.489 1.00 95.44 101 ILE A C 1
ATOM 866 O O . ILE A 1 101 ? 7.087 0.829 0.616 1.00 95.44 101 ILE A O 1
ATOM 870 N N . ILE A 1 102 ? 7.716 2.248 2.255 1.00 95.06 102 ILE A N 1
ATOM 871 C CA . ILE A 1 102 ? 9.166 2.063 2.072 1.00 95.06 102 ILE A CA 1
ATOM 872 C C . ILE A 1 102 ? 9.540 0.582 2.189 1.00 95.06 102 ILE A C 1
ATOM 874 O O . ILE A 1 102 ? 10.265 0.057 1.344 1.00 95.06 102 ILE A O 1
ATOM 878 N N . ILE A 1 103 ? 9.022 -0.111 3.205 1.00 9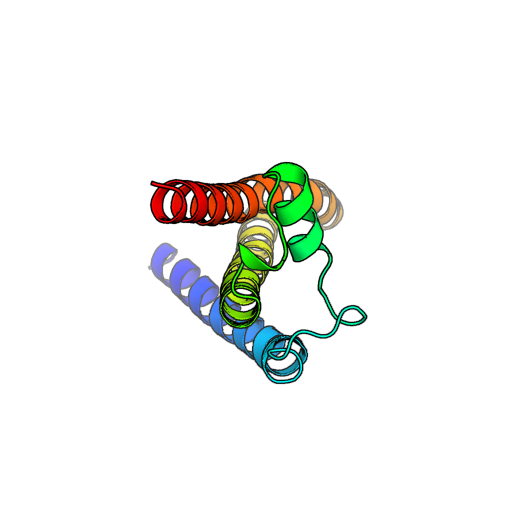6.44 103 ILE A N 1
ATOM 879 C CA . ILE A 1 103 ? 9.323 -1.528 3.434 1.00 96.44 103 ILE A CA 1
ATOM 880 C C . ILE A 1 103 ? 8.730 -2.391 2.314 1.00 96.44 103 ILE A C 1
AT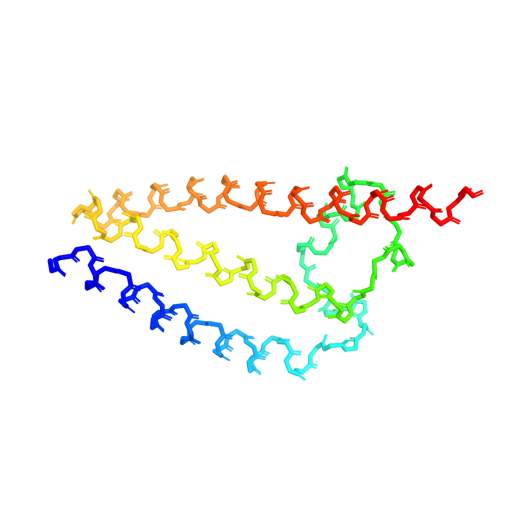OM 882 O O . ILE A 1 103 ? 9.454 -3.141 1.657 1.00 96.44 103 ILE A O 1
ATOM 886 N N . SER A 1 104 ? 7.425 -2.277 2.061 1.00 97.00 104 SER A N 1
ATOM 887 C CA . SER A 1 104 ? 6.708 -3.189 1.160 1.00 97.00 104 SER A CA 1
ATOM 888 C C . SER A 1 104 ? 7.130 -3.005 -0.294 1.00 97.00 104 SER A C 1
ATOM 890 O O . SER A 1 104 ? 7.453 -3.975 -0.986 1.00 97.00 104 SER A O 1
ATOM 892 N N . TYR A 1 105 ? 7.189 -1.756 -0.761 1.00 95.75 105 TYR A N 1
ATOM 893 C CA . TYR A 1 105 ? 7.646 -1.461 -2.117 1.00 95.75 105 TYR A CA 1
ATOM 894 C C . TYR A 1 105 ? 9.158 -1.600 -2.261 1.00 95.75 105 TYR A C 1
ATOM 896 O O . TYR A 1 105 ? 9.630 -1.937 -3.348 1.00 95.75 105 TYR A O 1
ATOM 904 N N . GLY A 1 106 ? 9.914 -1.448 -1.172 1.00 94.75 106 GLY A N 1
ATOM 905 C CA . GLY A 1 106 ? 11.334 -1.763 -1.163 1.00 94.75 106 GLY A CA 1
ATOM 906 C C . GLY A 1 106 ? 11.608 -3.255 -1.375 1.00 94.75 106 GLY A C 1
ATOM 907 O O . GLY A 1 106 ? 12.480 -3.629 -2.163 1.00 94.75 106 GLY A O 1
ATOM 908 N N . ILE A 1 107 ? 10.825 -4.131 -0.737 1.00 95.38 107 ILE A N 1
ATOM 909 C CA . ILE A 1 107 ? 10.887 -5.583 -0.970 1.00 95.38 107 ILE A CA 1
ATOM 910 C C . ILE A 1 107 ? 10.511 -5.904 -2.422 1.00 95.38 107 ILE A C 1
ATOM 912 O O . ILE A 1 107 ? 11.246 -6.626 -3.102 1.00 95.38 107 ILE A O 1
ATOM 916 N N . LEU A 1 108 ? 9.411 -5.332 -2.925 1.00 95.81 108 LEU A N 1
ATOM 917 C CA . LEU A 1 108 ? 8.964 -5.556 -4.303 1.00 95.81 108 LEU A CA 1
ATOM 918 C C . LEU A 1 108 ? 10.001 -5.087 -5.337 1.00 95.81 108 LEU A C 1
ATOM 920 O O . LEU A 1 108 ? 10.244 -5.773 -6.330 1.00 95.81 108 LEU A O 1
ATOM 924 N N . GLY A 1 109 ? 10.648 -3.949 -5.100 1.00 94.19 109 GLY A N 1
ATOM 925 C CA . GLY A 1 109 ? 11.695 -3.435 -5.976 1.00 94.19 109 GLY A CA 1
ATOM 926 C C . GLY A 1 109 ? 12.945 -4.295 -6.011 1.00 94.19 109 GLY A C 1
ATOM 927 O O . GLY A 1 109 ? 13.439 -4.609 -7.096 1.00 94.19 109 GLY A O 1
ATOM 928 N N . ARG A 1 110 ? 13.411 -4.769 -4.849 1.00 94.25 110 ARG A N 1
ATOM 929 C CA . ARG A 1 110 ? 14.529 -5.727 -4.784 1.00 94.25 110 ARG A CA 1
ATOM 930 C C . ARG A 1 110 ? 14.203 -7.033 -5.505 1.00 94.25 110 ARG A C 1
ATOM 932 O O . ARG A 1 110 ? 15.087 -7.592 -6.150 1.00 94.25 110 ARG A O 1
ATOM 939 N N . TYR A 1 111 ? 12.957 -7.505 -5.424 1.00 94.31 111 TYR A N 1
ATOM 940 C CA . TYR A 1 111 ? 12.508 -8.695 -6.149 1.00 94.31 111 TYR A CA 1
ATOM 941 C C . TYR A 1 111 ? 12.680 -8.532 -7.668 1.00 94.31 111 TYR A C 1
ATOM 943 O O . TYR A 1 111 ? 13.346 -9.354 -8.297 1.00 94.31 111 TYR A O 1
ATOM 951 N N . TYR A 1 112 ? 12.165 -7.444 -8.252 1.00 93.81 112 TYR A N 1
ATOM 952 C CA . TYR A 1 112 ? 12.330 -7.188 -9.689 1.00 93.81 112 TYR A CA 1
ATOM 953 C C . TYR A 1 112 ? 13.795 -6.951 -10.083 1.00 93.81 112 TYR A C 1
ATOM 955 O O . TYR A 1 112 ? 14.253 -7.473 -11.098 1.00 93.81 112 TYR A O 1
ATOM 963 N N . GLN A 1 113 ? 14.564 -6.241 -9.253 1.00 93.69 113 GLN A N 1
ATOM 964 C CA . GLN A 1 113 ? 15.991 -6.008 -9.494 1.00 93.69 113 GLN A CA 1
ATOM 965 C C . GLN A 1 113 ? 16.811 -7.301 -9.505 1.00 93.69 113 GLN A C 1
ATOM 967 O O . GLN A 1 113 ? 17.735 -7.438 -10.309 1.00 93.69 113 GLN A O 1
ATOM 972 N N . LYS A 1 114 ? 16.485 -8.255 -8.629 1.00 91.94 114 LYS A N 1
ATOM 973 C CA . LYS A 1 114 ? 17.143 -9.562 -8.615 1.00 91.94 114 LYS A CA 1
ATOM 974 C C . LYS A 1 114 ? 16.817 -10.358 -9.879 1.00 91.94 114 LYS A C 1
ATOM 976 O O . LYS A 1 114 ? 17.735 -10.925 -10.462 1.00 91.94 114 LYS A O 1
ATOM 981 N N . ASN A 1 115 ? 15.557 -10.367 -10.315 1.00 88.25 115 ASN A N 1
ATOM 982 C CA . ASN A 1 115 ? 15.146 -11.089 -11.524 1.00 88.25 115 ASN A CA 1
ATOM 983 C C . ASN A 1 115 ? 15.860 -10.562 -12.775 1.00 88.25 115 ASN A C 1
ATOM 985 O O . ASN A 1 115 ? 16.406 -11.359 -13.530 1.00 88.25 115 ASN A O 1
ATOM 989 N N . LYS A 1 116 ? 15.967 -9.236 -12.927 1.00 88.31 116 LYS A N 1
ATOM 990 C CA . LYS A 1 116 ? 16.724 -8.608 -14.021 1.00 88.31 116 LYS A CA 1
ATOM 991 C C . LYS A 1 116 ? 18.164 -9.128 -14.116 1.00 88.31 116 LYS A C 1
ATOM 993 O O . LYS A 1 116 ? 18.605 -9.548 -15.174 1.00 88.31 116 LYS A O 1
ATOM 998 N N . LYS A 1 117 ? 18.890 -9.155 -12.991 1.00 81.44 117 LYS A N 1
ATOM 999 C CA . LYS A 1 117 ? 20.285 -9.636 -12.952 1.00 81.44 117 LYS A CA 1
ATOM 1000 C C . LYS A 1 117 ? 20.434 -11.119 -13.303 1.00 81.44 117 LYS A C 1
ATOM 1002 O O . LYS A 1 117 ? 21.532 -11.533 -13.652 1.00 81.44 117 LYS A O 1
ATOM 1007 N N . HIS A 1 118 ? 19.384 -11.920 -13.121 1.00 77.38 118 HIS A N 1
ATOM 1008 C CA . HIS A 1 118 ? 19.384 -13.325 -13.526 1.00 77.38 118 HIS A CA 1
ATOM 1009 C C . HIS A 1 118 ? 19.131 -13.490 -15.026 1.00 77.38 118 HIS A C 1
ATOM 1011 O O . HIS A 1 118 ? 19.697 -14.402 -15.604 1.00 77.38 118 HIS A O 1
ATOM 1017 N N . GLU A 1 119 ? 18.317 -12.630 -15.641 1.00 72.00 119 GLU A N 1
ATOM 1018 C CA . GLU A 1 119 ? 18.062 -12.645 -17.092 1.00 72.00 119 GLU A CA 1
ATOM 1019 C C . GLU A 1 119 ? 19.243 -12.088 -17.910 1.00 72.00 119 GLU A C 1
ATOM 1021 O O . GLU A 1 119 ? 19.391 -12.425 -19.079 1.00 72.00 119 GLU A O 1
ATOM 1026 N N . GLU A 1 120 ? 20.087 -11.245 -17.305 1.00 71.81 120 GLU A N 1
ATOM 1027 C CA . GLU A 1 120 ? 21.306 -10.692 -17.922 1.00 71.81 120 GLU A CA 1
ATOM 1028 C C . GLU A 1 120 ? 22.541 -11.622 -17.829 1.00 71.81 120 GLU A C 1
ATOM 1030 O O . GLU A 1 120 ? 23.589 -11.273 -18.374 1.00 71.81 120 GLU A O 1
ATOM 1035 N N . ARG A 1 121 ? 22.454 -12.761 -17.124 1.00 56.81 121 ARG A N 1
ATOM 1036 C CA . ARG A 1 121 ? 23.534 -13.761 -16.979 1.00 56.81 121 ARG A CA 1
ATOM 1037 C C . ARG A 1 121 ? 23.314 -14.951 -17.898 1.00 56.81 121 ARG A C 1
ATOM 1039 O O . ARG A 1 121 ? 24.332 -15.436 -18.433 1.00 56.81 121 ARG A O 1
#

Radius of gyration: 16.57 Å; chains: 1; bounding box: 37×29×43 Å

Foldseek 3Di:
DVVVVLVVVLVVQLVVQLVVCCVPQQVVCLDDDPVNDDPLVVVLCVVLVHDPVLDNSNVVSNLVSSLVSCLVSVLCSCLVPVPDDPVVSVVVSVVSSVVSSCVSSVVVSVVSSVVVVVVVD

pLDDT: mean 90.07, std 7.98, range [56.81, 97.5]

Secondary structure (DSSP, 8-state):
-HHHHHHHHHHHHHHHHHHHHIIIIITTT-S--GGG--HHHHHHHHHHT--TTTS-HHHHHHHHHHHHHHHHHHHHHHHHHH--SHHHHHHHHHHHHHHHHHHHHHHHHHHHHHHHHHHT-

Sequence (121 aa):
MQILKILLEYIICYALVFLLYYLIFIRKKTKYNKNKVPVEYYYILSLYKLSNKDVNYKRFMYISGFINTFIIVTTYMIVSKLLNKWFWQLLCGIVIIALLIIISYGILGRYYQKNKKHEER